Protein AF-A0A0B7FLR3-F1 (afdb_monomer)

Nearest PDB structures (foldseek):
  1hlv-assembly1_A  TM=6.360E-01  e=2.007E-03  Homo sapiens

Secondary structure (DSSP, 8-state):
-----------------------------------------------------HHHHHHHHHHHHSGGGTTS-HHHHHHHHHHTT-TT--HHHHHHHHHTHHHHHHHHHH-GGGGG-SS----S-HHHHHHHHHHHHHHHHTT----HHHHHHHHHTT-

Structure (mmCIF, N/CA/C/O backbone):
data_AF-A0A0B7FLR3-F1
#
_entry.id   AF-A0A0B7FLR3-F1
#
loop_
_atom_site.group_PDB
_atom_site.id
_atom_site.type_symbol
_atom_site.label_atom_id
_atom_site.label_alt_id
_atom_site.label_comp_id
_atom_site.label_asym_id
_atom_site.label_entity_id
_atom_site.label_seq_id
_atom_site.pdbx_PDB_ins_code
_atom_site.Cartn_x
_atom_site.Cartn_y
_atom_site.Cartn_z
_atom_site.occupancy
_atom_site.B_iso_or_equiv
_atom_site.auth_seq_id
_atom_site.auth_comp_id
_atom_site.auth_asym_id
_atom_site.auth_atom_id
_atom_site.pdbx_PDB_model_num
ATOM 1 N N . MET A 1 1 ? -3.592 63.948 -36.337 1.00 35.34 1 MET A N 1
ATOM 2 C CA . MET A 1 1 ? -4.086 64.761 -35.205 1.00 35.34 1 MET A CA 1
ATOM 3 C C . MET A 1 1 ? -5.329 64.071 -34.658 1.00 35.34 1 MET A C 1
ATOM 5 O O . MET A 1 1 ? -6.276 63.902 -35.412 1.00 35.34 1 MET A O 1
ATOM 9 N N . ALA A 1 2 ? -5.264 63.558 -33.424 1.00 42.50 2 ALA A N 1
ATOM 10 C CA . ALA A 1 2 ? -6.411 63.031 -32.666 1.00 42.50 2 ALA A CA 1
ATOM 11 C C . ALA A 1 2 ? -7.255 64.207 -32.106 1.00 42.50 2 ALA A C 1
ATOM 13 O O . ALA A 1 2 ? -6.778 65.342 -32.211 1.00 42.50 2 ALA A O 1
ATOM 14 N N . PRO A 1 3 ? -8.476 63.995 -31.563 1.00 44.16 3 PRO A N 1
ATOM 15 C CA . PRO A 1 3 ? -8.680 63.347 -30.247 1.00 44.16 3 PRO A CA 1
ATOM 16 C C . PRO A 1 3 ? -9.884 62.368 -30.219 1.00 44.16 3 PRO A C 1
ATOM 18 O O . PRO A 1 3 ? -10.897 62.582 -30.871 1.00 44.16 3 PRO A O 1
ATOM 21 N N . SER A 1 4 ? -9.768 61.167 -29.642 1.00 37.56 4 SER A N 1
ATOM 22 C CA . SER A 1 4 ? -10.177 60.800 -28.267 1.00 37.56 4 SER A CA 1
ATOM 23 C C . SER A 1 4 ? -11.465 61.455 -27.739 1.00 37.56 4 SER A C 1
ATOM 25 O O . SER A 1 4 ? -11.456 62.655 -27.471 1.00 37.56 4 SER A O 1
ATOM 27 N N . SER A 1 5 ? -12.502 60.646 -27.472 1.00 41.00 5 SER A N 1
ATOM 28 C CA . SER A 1 5 ? -13.248 60.588 -26.192 1.00 41.00 5 SER A CA 1
ATOM 29 C C . SER A 1 5 ? -14.527 59.740 -26.324 1.00 41.00 5 SER A C 1
ATOM 31 O O . SER A 1 5 ? -15.501 60.152 -26.943 1.00 41.00 5 SER A O 1
ATOM 33 N N . SER A 1 6 ? -14.527 58.559 -25.697 1.00 39.59 6 SER A N 1
ATOM 34 C CA . SER A 1 6 ? -15.705 57.920 -25.066 1.00 39.59 6 SER A CA 1
ATOM 35 C C . SER A 1 6 ? -16.315 58.896 -24.023 1.00 39.59 6 SER A C 1
ATOM 37 O O . SER A 1 6 ? -15.596 59.840 -23.685 1.00 39.59 6 SER A O 1
ATOM 39 N N . PRO A 1 7 ? -17.507 58.708 -23.394 1.00 49.34 7 PRO A N 1
ATOM 40 C CA . PRO A 1 7 ? -18.070 57.425 -22.936 1.00 49.34 7 PRO A CA 1
ATOM 41 C C . PRO A 1 7 ? -19.622 57.350 -22.891 1.00 49.34 7 PRO A C 1
ATOM 43 O O . PRO A 1 7 ? -20.324 58.297 -23.214 1.00 49.34 7 PRO A O 1
ATOM 46 N N . PHE A 1 8 ? -20.135 56.192 -22.461 1.00 36.47 8 PHE A N 1
ATOM 47 C CA . PHE A 1 8 ? -21.170 55.996 -21.426 1.00 36.47 8 PHE A CA 1
ATOM 48 C C . PHE A 1 8 ? -22.133 54.845 -21.732 1.00 36.47 8 PHE A C 1
ATOM 50 O O . PHE A 1 8 ? -22.799 54.768 -22.759 1.00 36.47 8 PHE A O 1
ATOM 57 N N . LEU A 1 9 ? -22.147 53.940 -20.757 1.00 35.81 9 LEU A N 1
ATOM 58 C CA . LEU A 1 9 ? -22.967 52.754 -20.591 1.00 35.81 9 LEU A CA 1
ATOM 59 C C . LEU A 1 9 ? -24.444 53.122 -20.413 1.00 35.81 9 LEU A C 1
ATOM 61 O O . LEU A 1 9 ? -24.748 54.025 -19.638 1.00 35.81 9 LEU A O 1
ATOM 65 N N . PHE A 1 10 ? -25.348 52.334 -20.995 1.00 37.03 10 PHE A N 1
ATOM 66 C CA . PHE A 1 10 ? -26.703 52.178 -20.465 1.00 37.03 10 PHE A CA 1
ATOM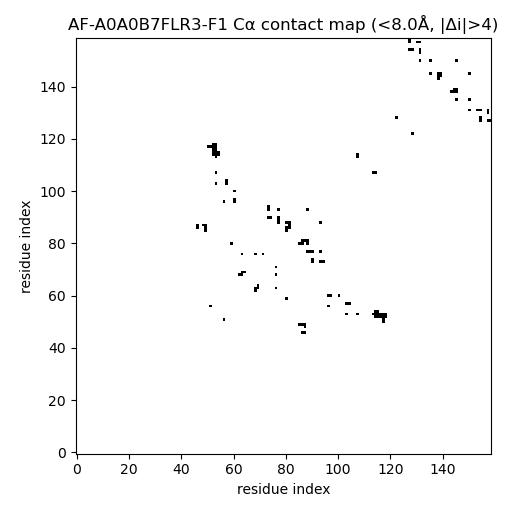 67 C C . PHE A 1 10 ? -27.146 50.713 -20.571 1.00 37.03 10 PHE A C 1
ATOM 69 O O . PHE A 1 10 ? -27.371 50.178 -21.654 1.00 37.03 10 PHE A O 1
ATOM 76 N N . ASN A 1 11 ? -27.245 50.071 -19.407 1.00 34.66 11 ASN A N 1
ATOM 77 C CA . ASN A 1 1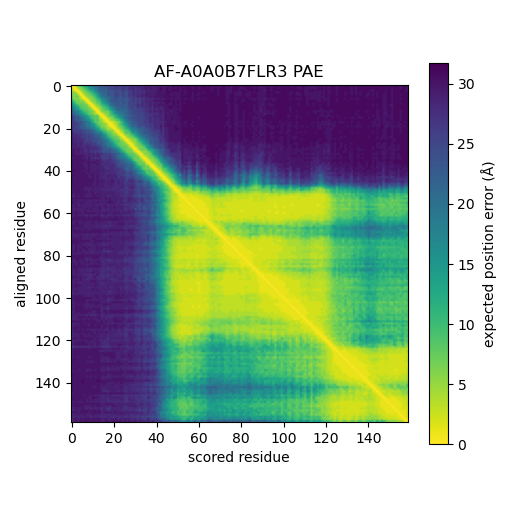1 ? -28.028 48.859 -19.182 1.00 34.66 11 ASN A CA 1
ATOM 78 C C . ASN A 1 11 ? -29.525 49.186 -19.310 1.00 34.66 11 ASN A C 1
ATOM 80 O O . ASN A 1 11 ? -29.949 50.213 -18.782 1.00 34.66 11 ASN A O 1
ATOM 84 N N . ASN A 1 12 ? -30.314 48.289 -19.917 1.00 34.25 12 ASN A N 1
ATOM 85 C CA . ASN A 1 12 ? -31.535 47.683 -19.341 1.00 34.25 12 ASN A CA 1
ATOM 86 C C . ASN A 1 12 ? -32.465 47.101 -20.426 1.00 34.25 12 ASN A C 1
ATOM 88 O O . ASN A 1 12 ? -33.024 47.821 -21.247 1.00 34.25 12 ASN A O 1
ATOM 92 N N . THR A 1 13 ? -32.676 45.783 -20.380 1.00 48.25 13 THR A N 1
ATOM 93 C CA . THR A 1 13 ? -33.796 45.059 -21.018 1.00 48.25 13 THR A CA 1
ATOM 94 C C . THR A 1 13 ? -35.129 45.392 -20.320 1.00 48.25 13 THR A C 1
ATOM 96 O O . THR A 1 13 ? -35.093 45.739 -19.138 1.00 48.25 13 THR A O 1
ATOM 99 N N . PRO A 1 14 ? -36.307 45.197 -20.954 1.00 44.03 14 PRO A N 1
ATOM 100 C CA . PRO A 1 14 ? -37.028 43.944 -20.679 1.00 44.03 14 PRO A CA 1
ATOM 101 C C . PRO A 1 14 ? -37.882 43.371 -21.837 1.00 44.03 14 PRO A C 1
ATOM 103 O O . PRO A 1 14 ? -38.223 44.032 -22.812 1.00 44.03 14 PRO A O 1
ATOM 106 N N . PHE A 1 15 ? -38.222 42.092 -21.665 1.00 37.44 15 PHE A N 1
ATOM 107 C CA . PHE A 1 15 ? -39.129 41.236 -22.438 1.00 37.44 15 PHE A CA 1
ATOM 108 C C . PHE A 1 15 ? -40.512 41.842 -22.750 1.00 37.44 15 PHE A C 1
ATOM 110 O O . PHE A 1 15 ? -41.165 42.378 -21.858 1.00 37.44 15 PHE A O 1
ATOM 117 N N . GLN A 1 16 ? -41.050 41.539 -23.940 1.00 39.81 16 GLN A N 1
ATOM 118 C CA . GLN A 1 16 ? -42.490 41.316 -24.120 1.00 39.81 16 GLN A CA 1
ATOM 119 C C . GLN A 1 16 ? -42.766 40.250 -25.197 1.00 39.81 16 GLN A C 1
ATOM 121 O O . GLN A 1 16 ? -42.182 40.246 -26.277 1.00 39.81 16 GLN A O 1
ATOM 126 N N . VAL A 1 17 ? -43.652 39.317 -24.847 1.00 45.69 17 VAL A N 1
ATOM 127 C CA . VAL A 1 17 ? -44.107 38.138 -25.597 1.00 45.69 17 VAL A CA 1
ATOM 128 C C . VAL A 1 17 ? -45.556 38.384 -26.033 1.00 45.69 17 VAL A C 1
ATOM 130 O O . VAL A 1 17 ? -46.351 38.683 -25.150 1.00 45.69 17 VAL A O 1
ATOM 133 N N . TYR A 1 18 ? -45.918 38.198 -27.318 1.00 32.41 18 TYR A N 1
ATOM 134 C CA . TYR A 1 18 ? -47.130 37.459 -27.760 1.00 32.41 18 TYR A CA 1
ATOM 135 C C . TYR A 1 18 ? -47.226 37.232 -29.300 1.00 32.41 18 TYR A C 1
ATOM 137 O O . TYR A 1 18 ? -46.634 37.959 -30.087 1.00 32.41 18 TYR A O 1
ATOM 145 N N . ARG A 1 19 ? -47.964 36.170 -29.683 1.00 39.62 19 ARG A N 1
ATOM 146 C CA . ARG A 1 19 ? -48.107 35.375 -30.952 1.00 39.62 19 ARG A CA 1
ATOM 147 C C . ARG A 1 19 ? -49.577 35.486 -31.489 1.00 39.62 19 ARG A C 1
ATOM 149 O O . ARG A 1 19 ? -50.340 36.109 -30.754 1.00 39.62 19 ARG A O 1
ATOM 156 N N . PRO A 1 20 ? -50.143 34.704 -32.466 1.00 54.00 20 PRO A N 1
ATOM 157 C CA . PRO A 1 20 ? -49.842 34.135 -33.823 1.00 54.00 20 PRO A CA 1
ATOM 158 C C . PRO A 1 20 ? -50.982 34.555 -34.845 1.00 54.00 20 PRO A C 1
ATOM 160 O O . PRO A 1 20 ? -51.493 35.651 -34.636 1.00 54.00 20 PRO A O 1
ATOM 163 N N . PRO A 1 21 ? -51.540 33.778 -35.836 1.00 45.22 21 PRO A N 1
ATOM 164 C CA . PRO A 1 21 ? -51.146 32.589 -36.641 1.00 45.22 21 PRO A CA 1
ATOM 165 C C . PRO A 1 21 ? -51.371 32.735 -38.183 1.00 45.22 21 PRO A C 1
ATOM 167 O O . PRO A 1 21 ? -52.067 33.629 -38.648 1.00 45.22 21 PRO A O 1
ATOM 170 N N . GLY A 1 22 ? -50.876 31.790 -38.996 1.00 34.75 22 GLY A N 1
ATOM 171 C CA . GLY A 1 22 ? -51.278 31.663 -40.409 1.00 34.75 22 GLY A CA 1
ATOM 172 C C . GLY A 1 22 ? -50.680 30.431 -41.092 1.00 34.75 22 GLY A C 1
ATOM 173 O O . GLY A 1 22 ? -49.469 30.311 -41.208 1.00 34.75 22 GLY A O 1
ATOM 174 N N . GLN A 1 23 ? -51.542 29.490 -41.467 1.00 37.06 23 GLN A N 1
ATOM 175 C CA . GLN A 1 23 ? -51.253 28.120 -41.900 1.00 37.06 23 GLN A CA 1
ATOM 176 C C . GLN A 1 23 ? -50.732 28.036 -43.346 1.00 37.06 23 GLN A C 1
ATOM 178 O O . GLN A 1 23 ? -51.157 28.799 -44.207 1.00 37.06 23 GLN A O 1
ATOM 183 N N . GLY A 1 24 ? -49.887 27.041 -43.631 1.00 34.69 24 GLY A N 1
ATOM 184 C CA . GLY A 1 24 ? -49.492 26.667 -44.991 1.00 34.69 24 GLY A CA 1
ATOM 185 C C . GLY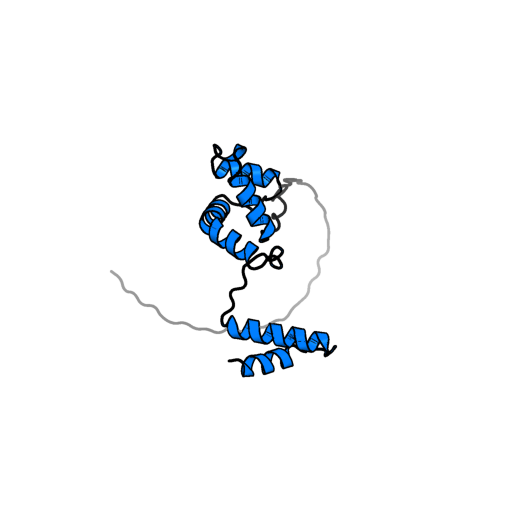 A 1 24 ? -48.843 25.285 -45.012 1.00 34.69 24 GLY A C 1
ATOM 186 O O . GLY A 1 24 ? -47.752 25.090 -44.484 1.00 34.69 24 GLY A O 1
ATOM 187 N N . SER A 1 25 ? -49.557 24.316 -45.571 1.00 35.19 25 SER A N 1
ATOM 188 C CA . SER A 1 25 ? -49.263 22.887 -45.521 1.00 35.19 25 SER A CA 1
ATOM 189 C C . SER A 1 25 ? -48.300 22.413 -46.621 1.00 35.19 25 SER A C 1
ATOM 191 O O . SER A 1 25 ? -48.497 22.710 -47.790 1.00 35.19 25 SER A O 1
ATOM 193 N N . ALA A 1 26 ? -47.380 21.535 -46.210 1.00 35.25 26 ALA A N 1
ATOM 194 C CA . ALA A 1 26 ? -47.040 20.242 -46.821 1.00 35.25 26 ALA A CA 1
ATOM 195 C C . ALA A 1 26 ? -46.168 20.112 -48.104 1.00 35.25 26 ALA A C 1
ATOM 197 O O . ALA A 1 26 ? -46.313 20.805 -49.101 1.00 35.25 26 ALA A O 1
ATOM 198 N N . VAL A 1 27 ? -45.388 19.011 -48.066 1.00 37.41 27 VAL A N 1
ATOM 199 C CA . VAL A 1 27 ? -44.890 18.161 -49.175 1.00 37.41 27 VAL A CA 1
ATOM 200 C C . VAL A 1 27 ? -43.577 18.597 -49.864 1.00 37.41 27 VAL A C 1
ATOM 202 O O . VAL A 1 27 ? -43.570 19.504 -50.678 1.00 37.41 27 VAL A O 1
ATOM 205 N N . ARG A 1 28 ? -42.458 17.861 -49.688 1.00 37.94 28 ARG A N 1
ATOM 206 C CA . ARG A 1 28 ? -42.038 16.671 -50.479 1.00 37.94 28 ARG A CA 1
ATOM 207 C C . ARG A 1 28 ? -40.591 16.246 -50.159 1.00 37.94 28 ARG A C 1
ATOM 209 O O . ARG A 1 28 ? -39.688 17.059 -50.028 1.00 37.94 28 ARG A O 1
ATOM 216 N N . ARG A 1 29 ? -40.395 14.928 -50.086 1.00 46.56 29 ARG A N 1
ATOM 217 C CA . ARG A 1 29 ? -39.126 14.198 -49.918 1.00 46.56 29 ARG A CA 1
ATOM 218 C C . ARG A 1 29 ? -38.101 14.501 -51.023 1.00 46.56 29 ARG A C 1
ATOM 220 O O . ARG A 1 29 ? -38.468 14.468 -52.195 1.00 46.56 29 ARG A O 1
ATOM 227 N N . ARG A 1 30 ? -36.810 14.552 -50.666 1.00 42.16 30 ARG A N 1
ATOM 228 C CA . ARG A 1 30 ? -35.706 13.989 -51.470 1.00 42.16 30 ARG A CA 1
ATOM 229 C C . ARG A 1 30 ? -34.567 13.530 -50.552 1.00 42.16 30 ARG A C 1
ATOM 231 O O . ARG A 1 30 ? -33.974 14.322 -49.835 1.00 42.16 30 ARG A O 1
ATOM 238 N N . GLN A 1 31 ? -34.341 12.219 -50.546 1.00 48.00 31 GLN A N 1
ATOM 239 C CA . GLN A 1 31 ? -33.198 11.553 -49.925 1.00 48.00 31 GLN A CA 1
ATOM 240 C C . GLN A 1 31 ? -31.952 11.693 -50.809 1.00 48.00 31 GLN A C 1
ATOM 242 O O . GLN A 1 31 ? -32.090 11.843 -52.024 1.00 48.00 31 GLN A O 1
ATOM 247 N N . LYS A 1 32 ? -30.794 11.444 -50.175 1.00 40.84 32 LYS A N 1
ATOM 248 C CA . LYS A 1 32 ? -29.539 10.899 -50.727 1.00 40.84 32 LYS A CA 1
ATOM 249 C C . LYS A 1 32 ? -28.388 11.903 -50.811 1.00 40.84 32 LYS A C 1
ATOM 251 O O . LYS A 1 32 ? -28.129 12.453 -51.866 1.00 40.84 32 LYS A O 1
ATOM 256 N N . GLU A 1 33 ? -27.617 11.987 -49.729 1.00 41.78 33 GLU A N 1
ATOM 257 C CA . GLU A 1 33 ? -26.180 11.745 -49.865 1.00 41.78 33 GLU A CA 1
ATOM 258 C C . GLU A 1 33 ? -25.619 11.112 -48.590 1.00 41.78 33 GLU A C 1
ATOM 260 O O . GLU A 1 33 ? -25.431 11.721 -47.541 1.00 41.78 33 GLU A O 1
ATOM 265 N N . SER A 1 34 ? -25.432 9.807 -48.705 1.00 46.41 34 SER A N 1
ATOM 266 C CA . SER A 1 34 ? -24.687 8.937 -47.821 1.00 46.41 34 SER A CA 1
ATOM 267 C C . SER A 1 34 ? -23.215 9.350 -47.799 1.00 46.41 34 SER A C 1
ATOM 269 O O . SER A 1 34 ? -22.413 8.815 -48.559 1.00 46.41 34 SER A O 1
ATOM 271 N N . GLN A 1 35 ? -22.841 10.251 -46.894 1.00 50.75 35 GLN A N 1
ATOM 272 C CA . GLN A 1 35 ? -21.477 10.274 -46.370 1.00 50.75 35 GLN A CA 1
ATOM 273 C C . GLN A 1 35 ? -21.440 9.429 -45.102 1.00 50.75 35 GLN A C 1
ATOM 275 O O . GLN A 1 35 ? -21.439 9.915 -43.975 1.00 50.75 35 GLN A O 1
ATOM 280 N N . LEU A 1 36 ? -21.426 8.115 -45.324 1.00 46.59 36 LEU A N 1
ATOM 281 C CA . LEU A 1 36 ? -21.069 7.116 -44.329 1.00 46.59 36 LEU A CA 1
ATOM 282 C C . LEU A 1 36 ? -19.552 7.204 -44.095 1.00 46.59 36 LEU A C 1
ATOM 284 O O . LEU A 1 36 ? -18.789 6.320 -44.467 1.00 46.59 36 LEU A O 1
ATOM 288 N N . ARG A 1 37 ? -19.085 8.308 -43.508 1.00 40.22 37 ARG A N 1
ATOM 289 C CA . ARG A 1 37 ? -17.779 8.332 -42.854 1.00 40.22 37 ARG A CA 1
ATOM 290 C C . ARG A 1 37 ? -18.036 7.904 -41.420 1.00 40.22 37 ARG A C 1
ATOM 292 O O . ARG A 1 37 ? -18.100 8.723 -40.509 1.00 40.22 37 ARG A O 1
ATOM 299 N N . SER A 1 38 ? -18.240 6.600 -41.251 1.00 43.75 38 SER A N 1
ATOM 300 C CA . SER A 1 38 ? -18.112 5.944 -39.958 1.00 43.75 38 SER A CA 1
ATOM 301 C C . SER A 1 38 ? -16.670 6.150 -39.516 1.00 43.75 38 SER A C 1
ATOM 303 O O . SER A 1 38 ? -15.795 5.335 -39.790 1.00 43.75 38 SER A O 1
ATOM 305 N N . GLN A 1 39 ? -16.399 7.283 -38.873 1.00 53.59 39 GLN A N 1
ATOM 306 C CA . GLN A 1 39 ? -15.304 7.352 -37.931 1.00 53.59 39 GLN A CA 1
ATOM 307 C C . GLN A 1 39 ? -15.701 6.367 -36.840 1.00 53.59 39 GLN A C 1
ATOM 309 O O . GLN A 1 39 ? -16.467 6.690 -35.934 1.00 53.59 39 GLN A O 1
ATOM 314 N N . THR A 1 40 ? -15.253 5.121 -36.977 1.00 46.66 40 THR A N 1
ATOM 315 C CA . THR A 1 40 ? -15.109 4.246 -35.827 1.00 46.66 40 THR A CA 1
ATOM 316 C C . THR A 1 40 ? -14.132 4.979 -34.935 1.00 46.66 40 THR A C 1
ATOM 318 O O . THR A 1 40 ? -12.921 4.958 -35.157 1.00 46.66 40 THR A O 1
ATOM 321 N N . ASN A 1 41 ? -14.686 5.738 -33.996 1.00 50.31 41 ASN A N 1
ATOM 322 C CA . ASN A 1 41 ? -13.929 6.316 -32.920 1.00 50.31 41 ASN A CA 1
ATOM 323 C C . ASN A 1 41 ? -13.498 5.134 -32.051 1.00 50.31 41 ASN A C 1
ATOM 325 O O . ASN A 1 41 ? -14.139 4.801 -31.058 1.00 50.31 41 ASN A O 1
ATOM 329 N N . THR A 1 42 ? -12.460 4.427 -32.497 1.00 49.19 42 THR A N 1
ATOM 330 C CA . THR A 1 42 ? -11.782 3.377 -31.746 1.00 49.19 42 THR A CA 1
ATOM 331 C C . THR A 1 42 ? -10.929 4.074 -30.695 1.00 49.19 42 THR A C 1
ATOM 333 O O . THR A 1 42 ? -9.707 3.960 -30.670 1.00 49.19 42 THR A O 1
ATOM 336 N N . HIS A 1 43 ? -11.568 4.848 -29.818 1.00 44.25 43 HIS A N 1
ATOM 337 C CA . HIS A 1 43 ? -11.003 5.035 -28.502 1.00 44.25 43 HIS A CA 1
ATOM 338 C C . HIS A 1 43 ? -11.116 3.670 -27.842 1.00 44.25 43 HIS A C 1
ATOM 340 O O . HIS A 1 43 ? -12.215 3.206 -27.532 1.00 44.25 43 HIS A O 1
ATOM 346 N N . ALA A 1 44 ? -9.965 3.002 -27.719 1.00 51.69 44 ALA A N 1
ATOM 347 C CA . ALA A 1 44 ? -9.794 1.862 -26.836 1.00 51.69 44 ALA A CA 1
ATOM 348 C C . ALA A 1 44 ? -10.591 2.129 -25.549 1.00 51.69 44 ALA A C 1
ATOM 350 O O . ALA A 1 44 ? -10.553 3.270 -25.066 1.00 51.69 44 ALA A O 1
ATOM 351 N N . PRO A 1 45 ? -11.347 1.141 -25.031 1.00 48.19 45 PRO A N 1
ATOM 352 C CA . PRO A 1 45 ? -12.150 1.341 -23.835 1.00 48.19 45 PRO A CA 1
ATOM 353 C C . PRO A 1 45 ? -11.237 1.970 -22.797 1.00 48.19 45 PRO A C 1
ATOM 355 O O . PRO A 1 45 ? -10.170 1.416 -22.533 1.00 48.19 45 PRO A O 1
ATOM 358 N N . TYR A 1 46 ? -11.605 3.164 -22.318 1.00 53.12 46 TYR A N 1
ATOM 359 C CA . TYR A 1 46 ? -10.870 3.892 -21.292 1.00 53.12 46 TYR A CA 1
ATOM 360 C C . TYR A 1 46 ? -10.388 2.879 -20.270 1.00 53.12 46 TYR A C 1
ATOM 362 O O . TYR A 1 46 ? -11.199 2.277 -19.566 1.00 53.12 46 TYR A O 1
ATOM 370 N N . SER A 1 47 ? -9.084 2.619 -20.280 1.00 60.50 47 SER A N 1
ATOM 371 C CA . SER A 1 47 ? -8.488 1.573 -19.478 1.00 60.50 47 SER A CA 1
ATOM 372 C C . SER A 1 47 ? -8.810 1.925 -18.029 1.00 60.50 47 SER A C 1
ATOM 374 O O . SER A 1 47 ? -8.311 2.938 -17.525 1.00 60.50 47 SER A O 1
ATOM 376 N N . LEU A 1 48 ? -9.735 1.184 -17.410 1.00 66.31 48 LEU A N 1
ATOM 377 C CA . LEU A 1 48 ? -10.157 1.393 -16.028 1.00 66.31 48 LEU A CA 1
ATOM 378 C C . LEU A 1 48 ? -8.884 1.553 -15.203 1.00 66.31 48 LEU A C 1
ATOM 380 O O . LEU A 1 48 ? -8.018 0.693 -15.254 1.00 66.31 48 LEU A O 1
ATOM 384 N N . ARG A 1 49 ? -8.700 2.695 -14.533 1.00 67.69 49 ARG A N 1
ATOM 385 C CA . ARG A 1 49 ? -7.451 2.962 -13.810 1.00 67.69 49 ARG A CA 1
ATOM 386 C C . ARG A 1 49 ? -7.179 1.802 -12.848 1.00 67.69 49 ARG A C 1
ATOM 388 O O . ARG A 1 49 ? -7.903 1.645 -11.862 1.00 67.69 49 ARG A O 1
ATOM 395 N N . GLN A 1 50 ? -6.165 0.990 -13.140 1.00 78.69 50 GLN A N 1
ATOM 396 C CA . GLN A 1 50 ? -5.814 -0.143 -12.301 1.00 78.69 50 GLN A CA 1
ATOM 397 C C . GLN A 1 50 ? -5.091 0.410 -11.081 1.00 78.69 50 GLN A C 1
ATOM 399 O O . GLN A 1 50 ? -4.047 1.055 -11.172 1.00 78.69 50 GLN A O 1
ATOM 404 N N . ASN A 1 51 ? -5.700 0.221 -9.918 1.00 84.19 51 ASN A N 1
ATOM 405 C CA . ASN A 1 51 ? -5.100 0.654 -8.672 1.00 84.19 51 ASN A CA 1
ATOM 406 C C . ASN A 1 51 ? -4.287 -0.505 -8.107 1.00 84.19 51 ASN A C 1
ATOM 408 O O . ASN A 1 51 ? -4.879 -1.465 -7.620 1.00 84.19 51 ASN A O 1
ATOM 412 N N . LEU A 1 52 ? -2.963 -0.387 -8.156 1.00 89.56 52 LEU A N 1
ATOM 413 C CA . LEU A 1 52 ? -2.046 -1.392 -7.624 1.00 89.56 52 LEU A CA 1
ATOM 414 C C . LEU A 1 52 ? -2.243 -1.548 -6.111 1.00 89.56 52 LEU A C 1
ATOM 416 O O . LEU A 1 52 ? -2.123 -0.573 -5.356 1.00 89.56 52 LEU A O 1
ATOM 420 N N . THR A 1 53 ? -2.542 -2.771 -5.679 1.00 92.56 53 THR A N 1
ATOM 421 C CA . THR A 1 53 ? -2.537 -3.151 -4.260 1.00 92.56 53 THR A CA 1
ATOM 422 C C . THR A 1 53 ? -1.103 -3.244 -3.735 1.00 92.56 53 THR A C 1
ATOM 424 O O . THR A 1 53 ? -0.151 -3.242 -4.515 1.00 92.56 53 THR A O 1
ATOM 427 N N . MET A 1 54 ? -0.914 -3.300 -2.416 1.00 92.62 54 MET A N 1
ATOM 428 C CA . MET A 1 54 ? 0.408 -3.545 -1.833 1.00 92.62 54 MET A CA 1
ATOM 429 C C . MET A 1 54 ? 0.978 -4.879 -2.329 1.00 92.62 54 MET A C 1
ATOM 431 O O . MET A 1 54 ? 2.134 -4.931 -2.735 1.00 92.62 54 MET A O 1
ATOM 435 N N . HIS A 1 55 ? 0.139 -5.914 -2.411 1.00 92.88 55 HIS A N 1
ATOM 436 C CA . HIS A 1 55 ? 0.517 -7.200 -2.986 1.00 92.88 55 HIS A CA 1
ATOM 437 C C . HIS A 1 55 ? 1.004 -7.083 -4.440 1.00 92.88 55 HIS A C 1
ATOM 439 O O . HIS A 1 55 ? 2.069 -7.599 -4.775 1.00 92.88 55 HIS A O 1
ATOM 445 N N . ASP A 1 56 ? 0.277 -6.352 -5.294 1.00 93.12 56 ASP A N 1
ATOM 446 C CA . ASP A 1 56 ? 0.696 -6.133 -6.685 1.00 93.12 56 ASP A CA 1
ATOM 447 C C . ASP A 1 56 ? 2.052 -5.430 -6.767 1.00 93.12 56 ASP A C 1
ATOM 449 O O . ASP A 1 56 ? 2.890 -5.794 -7.588 1.00 93.12 56 ASP A O 1
ATOM 453 N N . LYS A 1 57 ? 2.281 -4.427 -5.911 1.00 93.62 57 LYS A N 1
ATOM 454 C CA . LYS A 1 57 ? 3.551 -3.690 -5.878 1.00 93.62 57 LYS A CA 1
ATOM 455 C C . LYS A 1 57 ? 4.714 -4.605 -5.520 1.00 93.62 57 LYS A C 1
ATOM 457 O O . LYS A 1 57 ? 5.731 -4.541 -6.199 1.00 93.62 57 LYS A O 1
ATOM 462 N N . LEU A 1 58 ? 4.557 -5.465 -4.513 1.00 94.19 58 LEU A N 1
ATOM 463 C CA . LEU A 1 58 ? 5.588 -6.437 -4.139 1.00 94.19 58 LEU A CA 1
ATOM 464 C C . LEU A 1 58 ? 5.866 -7.410 -5.284 1.00 94.19 58 LEU A C 1
ATOM 466 O O . LEU A 1 58 ? 7.014 -7.580 -5.669 1.00 94.19 58 LEU A O 1
ATOM 470 N N . LYS A 1 59 ? 4.820 -7.937 -5.927 1.00 93.94 59 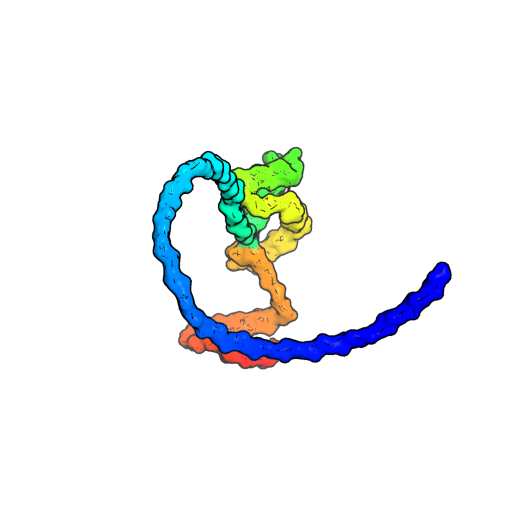LYS A N 1
ATOM 471 C CA . LYS A 1 59 ? 4.970 -8.827 -7.084 1.00 93.94 59 LYS A CA 1
ATOM 472 C C . LYS A 1 59 ? 5.714 -8.163 -8.250 1.00 93.94 59 LYS A C 1
ATOM 474 O O . LYS A 1 59 ? 6.520 -8.806 -8.919 1.00 93.94 59 LYS A O 1
ATOM 479 N N . ILE A 1 60 ? 5.455 -6.877 -8.498 1.00 93.62 60 ILE A N 1
ATOM 480 C CA . ILE A 1 60 ? 6.175 -6.084 -9.505 1.00 93.62 60 ILE A CA 1
ATOM 481 C C . ILE A 1 60 ? 7.649 -5.908 -9.114 1.00 93.62 60 ILE A C 1
ATOM 483 O O . ILE A 1 60 ? 8.518 -6.021 -9.980 1.00 93.62 60 ILE A O 1
ATOM 487 N N . LEU A 1 61 ? 7.935 -5.640 -7.838 1.00 93.69 61 LEU A N 1
ATOM 488 C CA . LEU A 1 61 ? 9.301 -5.499 -7.325 1.00 93.69 61 LEU A CA 1
ATOM 489 C C . LEU A 1 61 ? 10.076 -6.814 -7.439 1.00 93.69 61 LEU A C 1
ATOM 491 O O . LEU A 1 61 ? 11.179 -6.818 -7.980 1.00 93.69 61 LEU A O 1
ATOM 495 N N . ASP A 1 62 ? 9.467 -7.931 -7.047 1.00 93.88 62 ASP A N 1
ATOM 496 C CA . ASP A 1 62 ? 10.064 -9.264 -7.158 1.00 93.88 62 ASP A CA 1
ATOM 497 C C . ASP A 1 62 ? 10.363 -9.624 -8.620 1.00 93.88 62 ASP A C 1
ATOM 499 O O . ASP A 1 62 ? 11.445 -10.116 -8.939 1.00 93.88 62 ASP A O 1
ATOM 503 N N . TYR A 1 63 ? 9.450 -9.296 -9.543 1.00 92.06 63 TYR A N 1
ATOM 504 C CA . TYR A 1 63 ? 9.695 -9.444 -10.980 1.00 92.06 63 TYR A CA 1
ATOM 505 C C . TYR A 1 63 ? 10.894 -8.607 -11.453 1.00 92.06 63 TYR A C 1
ATOM 507 O O . TYR A 1 63 ? 11.724 -9.079 -12.233 1.00 92.06 63 TYR A O 1
ATOM 515 N N . CYS A 1 64 ? 11.006 -7.365 -10.979 1.00 90.94 64 CYS A N 1
ATOM 516 C CA . CYS A 1 64 ? 12.075 -6.452 -11.381 1.00 90.94 64 CYS A CA 1
ATOM 517 C C . CYS A 1 64 ? 13.442 -6.788 -10.778 1.00 90.94 64 CYS A C 1
ATOM 519 O O . CYS A 1 64 ? 14.448 -6.388 -11.372 1.00 90.94 64 CYS A O 1
ATOM 521 N N . GLY A 1 65 ? 13.461 -7.474 -9.633 1.00 87.75 65 GLY A N 1
ATOM 522 C CA . GLY A 1 65 ? 14.662 -7.955 -8.950 1.00 87.75 65 GLY A CA 1
ATOM 523 C C . GLY A 1 65 ? 15.150 -9.329 -9.418 1.00 87.75 65 GLY A C 1
ATOM 524 O O . GLY A 1 65 ? 16.267 -9.711 -9.085 1.00 87.75 65 GLY A O 1
ATOM 525 N N . GLY A 1 66 ? 14.349 -10.070 -10.191 1.00 88.94 66 GLY A N 1
ATOM 526 C CA . GLY A 1 66 ? 14.735 -11.380 -10.717 1.00 88.94 66 GLY A CA 1
ATOM 527 C C . GLY A 1 66 ? 15.860 -11.317 -11.759 1.00 88.94 66 GLY A C 1
ATOM 528 O O . GLY A 1 66 ? 15.922 -10.395 -12.574 1.00 88.94 66 GLY A O 1
ATOM 529 N N . ASP A 1 67 ? 16.711 -12.348 -11.791 1.00 83.44 67 ASP A N 1
ATOM 530 C CA . ASP A 1 67 ? 17.885 -12.417 -12.679 1.00 83.44 67 ASP A CA 1
ATOM 531 C C . ASP A 1 67 ? 17.530 -12.243 -14.163 1.00 83.44 67 ASP A C 1
ATOM 533 O O . ASP A 1 67 ? 18.249 -11.580 -14.908 1.00 83.44 67 ASP A O 1
ATOM 537 N N . SER A 1 68 ? 16.375 -12.761 -14.591 1.00 81.50 68 SER A N 1
ATOM 538 C CA . SER A 1 68 ? 15.908 -12.671 -15.981 1.00 81.50 68 SER A CA 1
ATOM 539 C C . SER A 1 68 ? 15.540 -11.256 -16.434 1.00 81.50 68 SER A C 1
ATOM 541 O O . SER A 1 68 ? 15.389 -11.030 -17.632 1.00 81.50 68 SER A O 1
ATOM 543 N N . THR A 1 69 ? 15.359 -10.304 -15.513 1.00 85.62 69 THR A N 1
ATOM 544 C CA . THR A 1 69 ? 15.002 -8.918 -15.851 1.00 85.62 69 THR A CA 1
ATOM 545 C C . THR A 1 69 ? 16.128 -7.932 -15.564 1.00 85.62 69 THR A C 1
ATOM 547 O O . THR A 1 69 ? 15.966 -6.737 -15.810 1.00 85.62 69 THR A O 1
ATOM 550 N N . LYS A 1 70 ? 17.283 -8.392 -15.072 1.00 84.12 70 LYS A N 1
ATOM 551 C CA . LYS A 1 70 ? 18.390 -7.519 -14.662 1.00 84.12 70 LYS A CA 1
ATOM 552 C C . LYS A 1 70 ? 18.966 -6.695 -15.816 1.00 84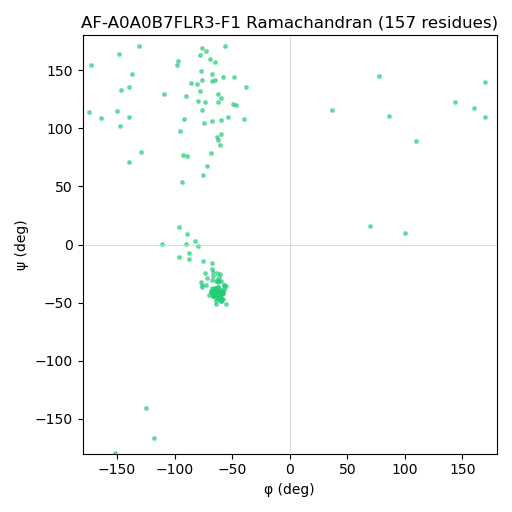.12 70 LYS A C 1
ATOM 554 O O . LYS A 1 70 ? 19.266 -5.520 -15.625 1.00 84.12 70 LYS A O 1
ATOM 559 N N . ASP A 1 71 ? 19.020 -7.289 -17.004 1.00 88.44 71 ASP A N 1
ATOM 560 C CA . ASP A 1 71 ? 19.556 -6.654 -18.213 1.00 88.44 71 ASP A CA 1
ATOM 561 C C . ASP A 1 71 ? 18.505 -5.837 -18.984 1.00 88.44 71 ASP A C 1
ATOM 563 O O . ASP A 1 71 ? 18.839 -5.127 -19.931 1.00 88.44 71 ASP A O 1
ATOM 567 N N . LEU A 1 72 ? 17.230 -5.913 -18.581 1.00 89.88 72 LEU A N 1
ATOM 568 C CA . LEU A 1 72 ? 16.146 -5.182 -19.231 1.00 89.88 72 LEU A CA 1
ATOM 569 C C . LEU A 1 72 ? 16.107 -3.729 -18.763 1.00 89.88 72 LEU A C 1
ATOM 571 O O . LEU A 1 72 ? 16.161 -3.419 -17.568 1.00 89.88 72 LEU A O 1
ATOM 575 N N . THR A 1 73 ? 15.890 -2.826 -19.711 1.00 92.19 73 THR A N 1
ATOM 576 C CA . THR A 1 73 ? 15.587 -1.427 -19.416 1.00 92.19 73 THR A CA 1
ATOM 577 C C . THR A 1 73 ? 14.249 -1.306 -18.682 1.00 92.19 73 THR A C 1
ATOM 579 O O . THR A 1 73 ? 13.357 -2.148 -18.803 1.00 92.19 73 THR A O 1
ATOM 582 N N . GLN A 1 74 ? 14.050 -0.211 -17.938 1.00 90.88 74 GLN A N 1
ATOM 583 C CA . GLN A 1 74 ? 12.771 0.032 -17.257 1.00 90.88 74 GLN A CA 1
ATOM 584 C C . GLN A 1 74 ? 11.584 0.038 -18.229 1.00 90.88 74 GLN A C 1
ATOM 586 O O . GLN A 1 74 ? 10.507 -0.430 -17.874 1.00 90.88 74 GLN A O 1
ATOM 591 N N . GLN A 1 75 ? 11.772 0.537 -19.452 1.00 91.50 75 GLN A N 1
ATOM 592 C CA . GLN A 1 75 ? 10.709 0.565 -20.451 1.00 91.50 75 GLN A CA 1
ATOM 593 C C . GLN A 1 75 ? 10.336 -0.847 -20.923 1.00 91.50 75 GLN A C 1
ATOM 595 O O . GLN A 1 75 ? 9.153 -1.155 -21.045 1.00 91.50 75 GLN A O 1
ATOM 600 N N . GLU A 1 76 ? 11.315 -1.727 -21.130 1.00 91.88 76 GLU A N 1
ATOM 601 C CA . GLU A 1 76 ? 11.062 -3.129 -21.485 1.00 91.88 76 GLU A CA 1
ATOM 602 C C . GLU A 1 76 ? 10.367 -3.880 -20.348 1.00 91.88 76 GLU A C 1
ATOM 604 O O . GLU A 1 76 ? 9.417 -4.624 -20.596 1.00 91.88 76 GLU A O 1
ATOM 609 N N . LYS A 1 77 ? 10.757 -3.619 -19.092 1.00 92.62 77 LYS A N 1
ATOM 610 C CA . LYS A 1 77 ? 10.059 -4.160 -17.914 1.00 92.62 77 LYS A CA 1
ATOM 611 C C . LYS A 1 77 ? 8.591 -3.740 -17.890 1.00 92.62 77 LYS A C 1
ATOM 613 O O . LYS A 1 77 ? 7.729 -4.571 -17.631 1.00 92.62 77 LYS A O 1
ATOM 618 N N . VAL A 1 78 ? 8.282 -2.479 -18.203 1.00 92.81 78 VAL A N 1
ATOM 619 C CA . VAL A 1 78 ? 6.894 -1.989 -18.285 1.00 92.81 78 VAL A CA 1
ATOM 620 C C . VAL A 1 78 ? 6.107 -2.733 -19.365 1.00 92.81 78 VAL A C 1
ATOM 622 O O . VAL A 1 78 ? 4.991 -3.172 -19.101 1.00 92.81 78 VAL A O 1
ATOM 625 N N . VAL A 1 79 ? 6.688 -2.929 -20.553 1.00 92.12 79 VAL A N 1
ATOM 626 C CA . VAL A 1 79 ? 6.040 -3.670 -21.652 1.00 92.12 79 VAL A CA 1
ATOM 627 C C . VAL A 1 79 ? 5.738 -5.116 -21.247 1.00 92.12 79 VAL A C 1
ATOM 629 O O . VAL A 1 79 ? 4.650 -5.622 -21.521 1.00 92.12 79 VAL A O 1
ATOM 632 N N . GLN A 1 80 ? 6.659 -5.775 -20.543 1.00 91.62 80 GLN A N 1
ATOM 633 C CA . GLN A 1 80 ? 6.423 -7.117 -20.008 1.00 91.62 80 GLN A CA 1
ATOM 634 C C . GLN A 1 80 ? 5.353 -7.119 -18.906 1.00 91.62 80 GLN A C 1
ATOM 636 O O . GLN A 1 80 ? 4.471 -7.969 -18.892 1.00 91.62 80 GLN A O 1
ATOM 641 N N . LEU A 1 81 ? 5.346 -6.131 -18.013 1.00 91.50 81 LEU A N 1
ATOM 642 C CA . LEU A 1 81 ? 4.307 -6.007 -16.986 1.00 91.50 81 LEU A CA 1
ATOM 643 C C . LEU A 1 81 ? 2.916 -5.764 -17.593 1.00 91.50 81 LEU A C 1
ATOM 645 O O . LEU A 1 81 ? 1.914 -6.235 -17.053 1.00 91.50 81 LEU A O 1
ATOM 649 N N . HIS A 1 82 ? 2.835 -5.083 -18.738 1.00 92.25 82 HIS A N 1
ATOM 650 C CA . HIS A 1 82 ? 1.580 -4.926 -19.477 1.00 92.25 82 HIS A CA 1
ATOM 651 C C . HIS A 1 82 ? 1.051 -6.266 -19.988 1.00 92.25 82 HIS A C 1
ATOM 653 O O . HIS A 1 82 ? -0.151 -6.507 -19.879 1.00 92.25 82 HIS A O 1
ATOM 659 N N . SER A 1 83 ? 1.924 -7.159 -20.472 1.00 89.00 83 SER A N 1
ATOM 660 C CA . SER A 1 83 ? 1.525 -8.511 -20.899 1.00 89.00 83 SER A CA 1
ATOM 661 C C . SER A 1 83 ? 1.046 -9.380 -19.726 1.00 89.00 83 SER A C 1
ATOM 663 O O . SER A 1 83 ? 0.173 -10.227 -19.904 1.00 89.00 83 SER A O 1
ATOM 665 N N . MET A 1 84 ? 1.525 -9.101 -18.508 1.00 88.50 84 MET A N 1
ATOM 666 C CA . MET A 1 84 ? 1.057 -9.715 -17.255 1.00 88.50 84 MET A CA 1
ATOM 667 C C . MET A 1 84 ? -0.250 -9.113 -16.709 1.00 88.50 84 MET A C 1
ATOM 669 O O . MET A 1 84 ? -0.749 -9.566 -15.679 1.00 88.50 84 MET A O 1
ATOM 673 N N . GLY A 1 85 ? -0.817 -8.105 -17.381 1.00 89.00 85 GLY A N 1
ATOM 674 C CA . GLY A 1 85 ? -2.092 -7.487 -17.013 1.00 89.00 85 GLY A CA 1
ATOM 675 C C . GLY A 1 85 ? -1.989 -6.167 -16.244 1.00 89.00 85 GLY A C 1
ATOM 676 O O . GLY A 1 85 ? -3.018 -5.677 -15.783 1.00 89.00 85 GLY A O 1
ATOM 677 N N . TYR A 1 86 ? -0.802 -5.560 -16.123 1.00 90.19 86 TYR A N 1
ATOM 678 C CA . TYR A 1 86 ? -0.596 -4.247 -15.486 1.00 90.19 86 TYR A CA 1
ATOM 679 C C . TYR A 1 86 ? -0.616 -3.086 -16.494 1.00 90.19 86 TYR A C 1
ATOM 681 O O . TYR A 1 86 ? 0.312 -2.283 -16.564 1.00 90.19 86 TYR A O 1
ATOM 689 N N . TYR A 1 87 ? -1.674 -2.984 -17.297 1.00 87.75 87 TYR A N 1
ATOM 690 C CA . TYR A 1 87 ? -1.743 -2.099 -18.472 1.00 87.75 87 TYR A CA 1
ATOM 691 C C . TYR A 1 87 ? -1.644 -0.594 -18.166 1.00 87.75 87 TYR A C 1
ATOM 693 O O . TYR A 1 87 ? -1.248 0.180 -19.034 1.00 87.75 87 TYR A O 1
ATOM 701 N N . THR A 1 88 ? -1.996 -0.145 -16.954 1.00 87.69 88 THR A N 1
ATOM 702 C CA . THR A 1 88 ? -1.880 1.282 -16.581 1.00 87.69 88 THR A CA 1
ATOM 703 C C . THR A 1 88 ? -0.541 1.650 -15.955 1.00 87.69 88 THR A C 1
ATOM 705 O O . THR A 1 88 ? -0.358 2.795 -15.540 1.00 87.69 88 THR A O 1
ATOM 708 N N . LEU A 1 89 ? 0.377 0.695 -15.810 1.00 89.75 89 LEU A N 1
ATOM 709 C CA . LEU A 1 89 ? 1.660 0.939 -15.170 1.00 89.75 89 LEU A CA 1
ATOM 710 C C . LEU A 1 89 ? 2.560 1.749 -16.109 1.00 89.75 89 LEU A C 1
ATOM 712 O O . LEU A 1 89 ? 2.822 1.347 -17.238 1.00 89.75 89 LEU A O 1
ATOM 716 N N . SER A 1 90 ? 3.025 2.908 -15.649 1.00 91.19 90 SER A N 1
ATOM 717 C CA . SER A 1 90 ? 3.975 3.743 -16.387 1.00 91.19 90 SER A CA 1
ATOM 718 C C . SER A 1 90 ? 5.407 3.496 -15.915 1.00 91.19 90 SER A C 1
ATOM 720 O O . SER A 1 90 ? 5.639 3.106 -14.769 1.00 91.19 90 SER A O 1
ATOM 722 N N . GLN A 1 91 ? 6.387 3.825 -16.758 1.00 93.50 91 GLN A N 1
ATOM 723 C CA . GLN A 1 91 ? 7.805 3.804 -16.381 1.00 93.50 91 GLN A CA 1
ATOM 724 C C . GLN A 1 91 ? 8.104 4.702 -15.167 1.00 93.50 91 GLN A C 1
ATOM 726 O O . GLN A 1 91 ? 8.864 4.316 -14.283 1.00 93.50 91 GLN A O 1
ATOM 731 N N . SER A 1 92 ? 7.445 5.860 -15.058 1.00 93.06 92 SER A N 1
ATOM 732 C CA . SER A 1 92 ? 7.569 6.740 -13.887 1.00 93.06 92 SER A CA 1
ATOM 733 C C . SER A 1 92 ? 7.043 6.097 -12.598 1.00 93.06 92 SER A C 1
ATOM 735 O O . SER A 1 92 ? 7.641 6.257 -11.532 1.00 93.06 92 SER A O 1
ATOM 737 N N . THR A 1 93 ? 5.953 5.329 -12.693 1.00 91.69 93 THR A N 1
ATOM 738 C CA . THR A 1 93 ? 5.404 4.569 -11.564 1.00 91.69 93 THR A CA 1
ATOM 739 C C . THR A 1 93 ? 6.374 3.472 -11.149 1.00 91.69 93 THR A C 1
ATOM 741 O O . THR A 1 93 ? 6.655 3.338 -9.964 1.00 91.69 93 THR A O 1
ATOM 744 N N . LEU A 1 94 ? 6.939 2.739 -12.115 1.00 93.88 94 LEU A N 1
ATOM 745 C CA . LEU A 1 94 ? 7.934 1.703 -11.842 1.00 93.88 94 LEU A CA 1
ATOM 746 C C . LEU A 1 94 ? 9.173 2.268 -11.138 1.00 93.88 94 LEU A C 1
ATOM 748 O O . LEU A 1 94 ? 9.610 1.721 -10.134 1.00 93.88 94 LEU A O 1
ATOM 752 N N . SER A 1 95 ? 9.697 3.393 -11.625 1.00 94.31 95 SER A N 1
ATOM 753 C CA . SER A 1 95 ? 10.824 4.088 -10.995 1.00 94.31 95 SER A CA 1
ATOM 754 C C . SER A 1 95 ? 10.517 4.487 -9.546 1.00 94.31 95 SER A C 1
ATOM 756 O O . SER A 1 95 ? 11.336 4.279 -8.654 1.00 94.31 95 SER A O 1
ATOM 758 N N . THR A 1 96 ? 9.302 4.982 -9.287 1.00 93.12 96 THR A N 1
ATOM 759 C CA . THR A 1 96 ? 8.858 5.322 -7.925 1.00 93.12 96 THR A CA 1
ATOM 760 C C . THR A 1 96 ? 8.777 4.084 -7.031 1.00 93.12 96 THR A C 1
ATOM 762 O O . THR A 1 96 ? 9.225 4.132 -5.892 1.00 93.12 96 THR A O 1
ATOM 765 N N . LEU A 1 97 ? 8.245 2.968 -7.544 1.00 93.00 97 LEU A N 1
ATOM 766 C CA . LEU A 1 97 ? 8.162 1.714 -6.790 1.00 93.00 97 LEU A CA 1
ATOM 767 C C . LEU A 1 97 ? 9.546 1.183 -6.415 1.00 93.00 97 LEU A C 1
ATOM 769 O O . LEU A 1 97 ? 9.737 0.814 -5.265 1.00 93.00 97 LEU A O 1
ATOM 773 N N . LEU A 1 98 ? 10.495 1.183 -7.356 1.00 93.56 98 LEU A N 1
ATOM 774 C CA . LEU A 1 98 ? 11.872 0.739 -7.112 1.00 93.56 98 LEU A CA 1
ATOM 775 C C . LEU A 1 98 ? 12.588 1.629 -6.093 1.00 93.56 98 LEU A C 1
ATOM 777 O O . LEU A 1 98 ? 13.316 1.141 -5.240 1.00 93.56 98 LEU A O 1
ATOM 781 N N . ARG A 1 99 ? 12.367 2.947 -6.152 1.00 94.44 99 ARG A N 1
ATOM 782 C CA . ARG A 1 99 ? 12.944 3.873 -5.170 1.00 94.44 99 ARG A CA 1
ATOM 783 C C . ARG A 1 99 ? 12.398 3.628 -3.761 1.00 94.44 99 ARG A C 1
ATOM 785 O O . ARG A 1 99 ? 13.140 3.745 -2.793 1.00 94.44 99 ARG A O 1
ATOM 792 N N . ASP A 1 100 ? 11.111 3.315 -3.656 1.00 92.56 100 ASP A N 1
ATOM 793 C CA . ASP A 1 100 ? 10.419 3.142 -2.379 1.00 92.56 100 ASP A CA 1
ATOM 794 C C . ASP A 1 100 ? 10.356 1.650 -1.953 1.00 92.56 100 ASP A C 1
ATOM 796 O O . ASP A 1 100 ? 9.586 1.293 -1.060 1.00 92.56 100 ASP A O 1
ATOM 800 N N . GLU A 1 101 ? 11.153 0.774 -2.579 1.00 93.56 101 GLU A N 1
ATOM 801 C CA . GLU A 1 101 ? 11.137 -0.688 -2.406 1.00 93.56 101 GLU A CA 1
ATOM 802 C C . GLU A 1 101 ? 11.317 -1.109 -0.943 1.00 93.56 101 GLU A C 1
ATOM 804 O O . GLU A 1 101 ? 10.477 -1.833 -0.403 1.00 93.56 101 GLU A O 1
ATOM 809 N N . ASP A 1 102 ? 12.347 -0.588 -0.274 1.00 92.56 102 ASP A N 1
ATOM 810 C CA . ASP A 1 102 ? 12.639 -0.903 1.130 1.00 92.56 102 ASP A CA 1
ATOM 811 C C . ASP A 1 102 ? 11.487 -0.495 2.055 1.00 92.56 102 ASP A C 1
ATOM 813 O O . ASP A 1 102 ? 11.099 -1.232 2.963 1.00 92.56 102 ASP A O 1
ATOM 817 N N . LEU A 1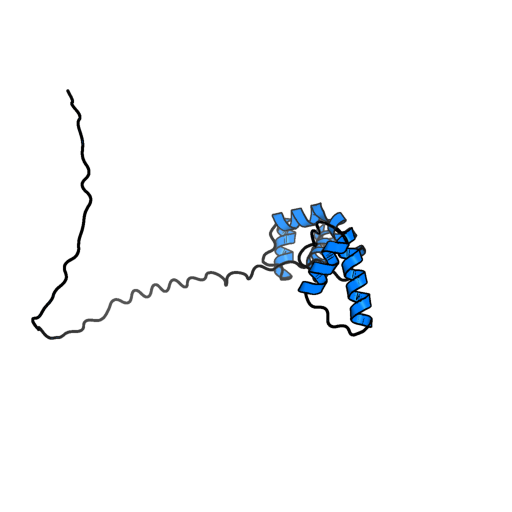 103 ? 10.880 0.667 1.793 1.00 91.19 103 LEU A N 1
ATOM 818 C CA . LEU A 1 103 ? 9.745 1.161 2.568 1.00 91.19 103 LEU A CA 1
ATOM 819 C C . LEU A 1 103 ? 8.500 0.301 2.359 1.00 91.19 103 LEU A C 1
ATOM 821 O O . LEU A 1 103 ? 7.715 0.135 3.297 1.00 91.19 103 LEU A O 1
ATOM 825 N N . LEU A 1 104 ? 8.278 -0.193 1.140 1.00 91.12 104 LEU A N 1
ATOM 826 C CA . LEU A 1 104 ? 7.148 -1.059 0.813 1.00 91.12 104 LEU A CA 1
ATOM 827 C C . LEU A 1 104 ? 7.312 -2.440 1.453 1.00 91.12 104 LEU A C 1
ATOM 829 O O . LEU A 1 104 ? 6.350 -2.917 2.054 1.00 91.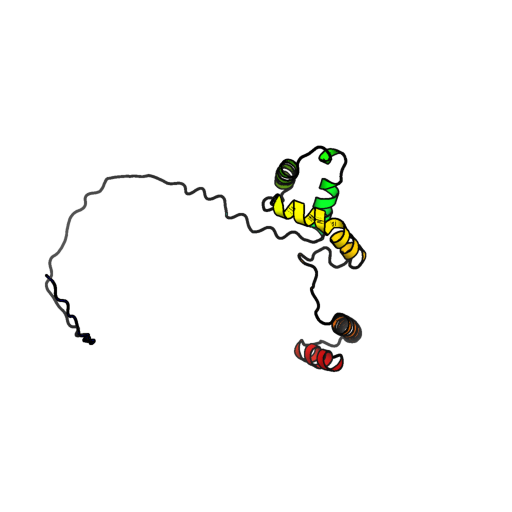12 104 LEU A O 1
ATOM 833 N N . ARG A 1 105 ? 8.514 -3.032 1.401 1.00 93.12 105 ARG A N 1
ATOM 834 C CA . ARG A 1 105 ? 8.803 -4.315 2.061 1.00 93.12 105 ARG A CA 1
ATOM 835 C C . ARG A 1 105 ? 8.684 -4.220 3.577 1.00 93.12 105 ARG A C 1
ATOM 837 O O . ARG A 1 105 ? 7.882 -4.944 4.152 1.00 93.12 105 ARG A O 1
ATOM 844 N N . ALA A 1 106 ? 9.344 -3.243 4.202 1.00 91.44 106 ALA A N 1
ATOM 845 C CA . ALA A 1 106 ? 9.279 -3.059 5.654 1.00 91.44 106 ALA A CA 1
ATOM 846 C C . ALA A 1 106 ? 7.839 -2.879 6.169 1.00 91.44 106 ALA A C 1
ATOM 848 O O . ALA A 1 106 ? 7.493 -3.329 7.257 1.00 91.44 106 ALA A O 1
ATOM 849 N N . TYR A 1 107 ? 6.976 -2.229 5.384 1.00 89.69 107 TYR A N 1
ATOM 850 C CA . TYR A 1 107 ? 5.570 -2.070 5.747 1.00 89.69 107 TYR A CA 1
ATOM 851 C C . TYR A 1 107 ? 4.735 -3.329 5.536 1.00 89.69 107 TYR A C 1
ATOM 853 O O . TYR A 1 107 ? 3.841 -3.588 6.335 1.00 89.69 107 TYR A O 1
ATOM 861 N N . ALA A 1 108 ? 5.003 -4.098 4.482 1.00 89.94 108 ALA A N 1
ATOM 862 C CA . ALA A 1 108 ? 4.343 -5.380 4.275 1.00 89.94 108 ALA A CA 1
ATOM 863 C C . ALA A 1 108 ? 4.707 -6.385 5.378 1.00 89.94 108 ALA A C 1
ATOM 865 O O . ALA A 1 108 ? 3.829 -7.107 5.843 1.00 89.94 108 ALA A O 1
ATOM 866 N N . ASP A 1 109 ? 5.960 -6.365 5.838 1.00 90.12 109 ASP A N 1
ATOM 867 C CA . ASP A 1 109 ? 6.435 -7.201 6.942 1.00 90.12 109 ASP A CA 1
ATOM 868 C C . ASP A 1 109 ? 5.814 -6.784 8.284 1.00 90.12 109 ASP A C 1
ATOM 870 O O . ASP A 1 109 ? 5.428 -7.634 9.082 1.00 90.12 109 ASP A O 1
ATOM 874 N N . ALA A 1 110 ? 5.675 -5.475 8.526 1.00 87.50 110 ALA A N 1
ATOM 875 C CA . ALA A 1 110 ? 5.042 -4.953 9.738 1.00 87.50 110 ALA A CA 1
ATOM 876 C C . ALA A 1 110 ? 3.515 -5.161 9.771 1.00 87.50 110 ALA A C 1
ATOM 878 O O . ALA A 1 110 ? 2.943 -5.252 10.855 1.00 87.50 110 ALA A O 1
ATOM 879 N N . HIS A 1 111 ? 2.864 -5.211 8.603 1.00 86.50 111 HIS A N 1
ATOM 880 C CA . HIS A 1 111 ? 1.405 -5.262 8.464 1.00 86.50 111 HIS A CA 1
ATOM 881 C C . HIS A 1 111 ? 0.948 -6.231 7.357 1.00 86.50 111 HIS A C 1
ATOM 883 O O . HIS A 1 111 ? 0.450 -5.793 6.306 1.00 86.50 111 HIS A O 1
ATOM 889 N N . PRO A 1 112 ? 1.084 -7.553 7.559 1.00 87.12 112 PRO A N 1
ATOM 890 C CA . PRO A 1 112 ? 0.688 -8.555 6.567 1.00 87.12 112 PRO A CA 1
ATOM 891 C C . PRO A 1 112 ? -0.813 -8.509 6.221 1.00 87.12 112 PRO A C 1
ATOM 893 O O . PRO A 1 112 ? -1.216 -8.858 5.110 1.00 87.12 112 PRO A O 1
ATOM 896 N N . GLU A 1 113 ? -1.661 -8.023 7.127 1.00 86.06 113 GLU A N 1
ATOM 897 C CA . GLU A 1 113 ? -3.097 -7.829 6.914 1.00 86.06 113 GLU A CA 1
ATOM 898 C C . GLU A 1 113 ? -3.414 -6.747 5.864 1.00 86.06 113 GLU A C 1
ATOM 900 O O . GLU A 1 113 ? -4.457 -6.794 5.203 1.00 86.06 113 GLU A O 1
ATOM 905 N N . HIS A 1 114 ? -2.496 -5.802 5.632 1.00 87.19 114 HIS A N 1
ATOM 906 C CA . HIS A 1 114 ? -2.694 -4.655 4.742 1.00 87.19 114 HIS A CA 1
ATOM 907 C C . HIS A 1 114 ? -2.293 -4.911 3.280 1.00 87.19 114 HIS A C 1
ATOM 909 O O . HIS A 1 114 ? -2.317 -3.990 2.458 1.00 87.19 114 HIS A O 1
ATOM 915 N N . LEU A 1 115 ? -1.992 -6.156 2.894 1.00 88.88 115 LEU A N 1
ATOM 916 C CA . LEU A 1 115 ? -1.589 -6.497 1.520 1.00 88.88 115 LEU A CA 1
ATOM 917 C C . LEU A 1 115 ? -2.641 -6.144 0.452 1.00 88.88 115 LEU A C 1
ATOM 919 O O . LEU A 1 115 ? -2.304 -5.776 -0.677 1.00 88.88 115 LEU A O 1
ATOM 923 N N . HIS A 1 116 ? -3.919 -6.207 0.820 1.00 88.44 116 HIS A N 1
ATOM 924 C CA . HIS A 1 116 ? -5.041 -5.848 -0.046 1.00 88.44 116 HIS A CA 1
ATOM 925 C C . HIS A 1 116 ? -5.212 -4.324 -0.209 1.00 88.44 116 HIS A C 1
ATOM 927 O O . HIS A 1 116 ? -5.932 -3.862 -1.101 1.00 88.44 116 HIS A O 1
ATOM 933 N N . MET A 1 117 ? -4.560 -3.518 0.635 1.00 87.31 117 MET A N 1
ATOM 934 C CA . MET A 1 117 ? -4.692 -2.067 0.609 1.00 87.31 117 MET A CA 1
ATOM 935 C C . MET A 1 117 ? -3.900 -1.456 -0.545 1.00 87.31 117 MET A C 1
ATOM 937 O O . MET A 1 117 ? -2.775 -1.837 -0.859 1.00 87.31 117 MET A O 1
ATOM 941 N N . LYS A 1 118 ? -4.478 -0.433 -1.175 1.00 87.88 118 LYS A N 1
ATOM 942 C CA . LYS A 1 118 ? -3.842 0.305 -2.283 1.00 87.88 118 LYS A CA 1
ATOM 943 C C . LYS A 1 118 ? -2.783 1.292 -1.799 1.00 87.88 118 LYS A C 1
ATOM 945 O O . LYS A 1 118 ? -1.822 1.597 -2.509 1.00 87.88 118 LYS A O 1
ATOM 950 N N . ARG A 1 119 ? -2.986 1.857 -0.611 1.00 82.38 119 ARG A N 1
ATOM 951 C CA . ARG A 1 119 ? -2.153 2.907 -0.021 1.00 82.38 119 ARG A CA 1
ATOM 952 C C . ARG A 1 119 ? -1.933 2.593 1.446 1.00 82.38 119 ARG A C 1
ATOM 954 O O . ARG A 1 119 ? -2.840 2.083 2.095 1.00 82.38 119 ARG A O 1
ATOM 961 N N . ARG A 1 120 ? -0.752 2.956 1.941 1.00 81.81 120 ARG A N 1
ATOM 962 C CA . ARG A 1 120 ? -0.486 3.016 3.374 1.00 81.81 120 ARG A CA 1
ATOM 963 C C . ARG A 1 120 ? -1.419 4.067 3.996 1.00 81.81 120 ARG A C 1
ATOM 965 O O . ARG A 1 120 ? -1.464 5.181 3.463 1.00 81.81 120 ARG A O 1
ATOM 972 N N . PRO A 1 121 ? -2.152 3.748 5.071 1.00 77.88 121 PRO A N 1
ATOM 973 C CA . PRO A 1 121 ? -2.866 4.747 5.852 1.00 77.88 121 PRO A CA 1
ATOM 974 C C . PRO A 1 121 ? -1.868 5.764 6.407 1.00 77.88 121 PRO A C 1
ATOM 976 O O . PRO A 1 121 ? -0.877 5.390 7.031 1.00 77.88 121 PRO A O 1
ATOM 979 N N . ILE A 1 122 ? -2.102 7.049 6.151 1.00 77.94 122 ILE A N 1
ATOM 980 C CA . ILE A 1 122 ? -1.371 8.123 6.826 1.00 77.94 122 ILE A CA 1
ATOM 981 C C . ILE A 1 122 ? -2.244 8.536 8.001 1.00 77.94 122 ILE A C 1
ATOM 983 O O . ILE A 1 122 ? -3.212 9.276 7.833 1.00 77.94 122 ILE A O 1
ATOM 987 N N . VAL A 1 123 ? -1.919 7.997 9.168 1.00 80.50 123 VAL A N 1
ATOM 988 C CA . VAL A 1 123 ? -2.615 8.288 10.419 1.00 80.50 123 VAL A CA 1
ATOM 989 C C . VAL A 1 123 ? -1.937 9.480 11.084 1.00 80.50 123 VAL A C 1
ATOM 991 O O . VAL A 1 123 ? -0.721 9.482 11.256 1.00 80.50 123 VAL A O 1
ATOM 994 N N . GLN A 1 124 ? -2.710 10.505 11.449 1.00 84.38 124 GLN A N 1
ATOM 995 C CA . GLN A 1 124 ? -2.168 11.700 12.110 1.00 84.38 124 GLN A CA 1
ATOM 996 C C . GLN A 1 124 ? -1.756 11.429 13.564 1.00 84.38 124 GLN A C 1
ATOM 998 O O . GLN A 1 124 ? -0.776 11.995 14.039 1.00 84.38 124 GLN A O 1
ATOM 1003 N N . LEU A 1 125 ? -2.491 10.555 14.258 1.00 86.94 125 LEU A N 1
ATOM 1004 C CA . LEU A 1 125 ? -2.291 10.214 15.667 1.00 86.94 125 LEU A CA 1
ATOM 1005 C C . LEU A 1 125 ? -2.230 8.685 15.830 1.00 86.94 125 LEU A C 1
ATOM 1007 O O . LEU A 1 125 ? -3.225 8.068 16.209 1.00 86.94 125 LEU A O 1
ATOM 1011 N N . PRO A 1 126 ? -1.083 8.047 15.525 1.00 85.44 126 PRO A N 1
ATOM 1012 C CA . PRO A 1 126 ? -0.970 6.586 15.531 1.00 85.44 126 PRO A CA 1
ATOM 1013 C C . PRO A 1 126 ? -1.216 5.971 16.916 1.00 85.44 126 PRO A C 1
ATOM 1015 O O . PRO A 1 126 ? -1.785 4.890 17.009 1.00 85.44 126 P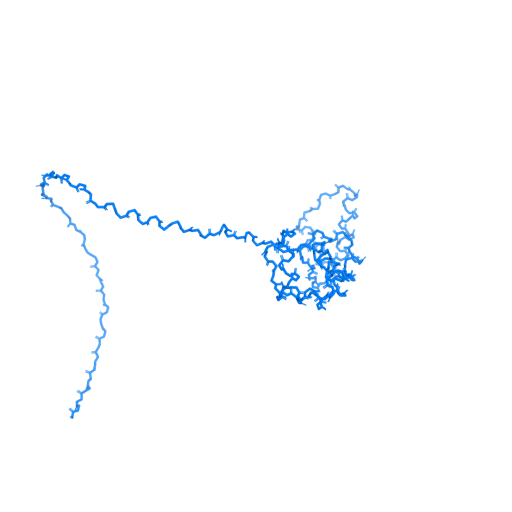RO A O 1
ATOM 1018 N N . HIS A 1 127 ? -0.845 6.680 17.989 1.00 86.88 127 HIS A N 1
ATOM 1019 C CA . HIS A 1 127 ? -1.144 6.288 19.376 1.00 86.88 127 HIS A CA 1
ATOM 1020 C C . HIS A 1 127 ? -2.659 6.180 19.614 1.00 86.88 127 HIS A C 1
ATOM 1022 O O . HIS A 1 127 ? -3.138 5.156 20.096 1.00 86.88 127 HIS A O 1
ATOM 1028 N N . VAL A 1 128 ? -3.413 7.204 19.201 1.00 90.00 128 VAL A N 1
ATOM 1029 C CA . VAL A 1 128 ? -4.869 7.253 19.383 1.00 90.00 128 VAL A CA 1
ATOM 1030 C C . VAL A 1 128 ? -5.544 6.148 18.581 1.00 90.00 128 VAL A C 1
ATOM 1032 O O . VAL A 1 128 ? -6.421 5.469 19.104 1.00 90.00 128 VAL A O 1
ATOM 1035 N N . GLU A 1 129 ? -5.122 5.927 17.333 1.00 90.00 129 GLU A N 1
ATOM 1036 C CA . GLU A 1 129 ? -5.685 4.858 16.502 1.00 90.00 129 GLU A CA 1
ATOM 1037 C C . GLU A 1 129 ? -5.403 3.468 17.085 1.00 90.00 129 GLU A C 1
ATOM 1039 O O . GLU A 1 129 ? -6.307 2.636 17.109 1.00 90.00 129 GLU A O 1
ATOM 1044 N N . ALA A 1 130 ? -4.205 3.231 17.632 1.00 88.25 130 ALA A N 1
ATOM 1045 C CA . ALA A 1 130 ? -3.868 1.970 18.292 1.00 88.25 130 ALA A CA 1
ATOM 1046 C C . ALA A 1 130 ? -4.717 1.725 19.553 1.00 88.25 130 ALA A C 1
ATOM 1048 O O . ALA A 1 130 ? -5.317 0.657 19.686 1.00 88.25 130 ALA A O 1
ATOM 1049 N N . ALA A 1 131 ? -4.828 2.721 20.440 1.00 91.56 131 ALA A N 1
ATOM 1050 C CA . ALA A 1 131 ? -5.645 2.626 21.654 1.00 91.56 131 ALA A CA 1
ATOM 1051 C C . ALA A 1 131 ? -7.135 2.428 21.328 1.00 91.56 131 ALA A C 1
ATOM 1053 O O . ALA A 1 131 ? -7.834 1.633 21.962 1.00 91.56 131 ALA A O 1
ATOM 1054 N N . LEU A 1 132 ? -7.625 3.124 20.300 1.00 93.06 132 LEU A N 1
ATOM 1055 C CA . LEU A 1 132 ? -8.999 2.995 19.834 1.00 93.06 132 LEU A CA 1
ATOM 1056 C C . LEU A 1 132 ? -9.256 1.624 19.203 1.00 93.06 132 LEU A C 1
ATOM 1058 O O . LEU A 1 132 ? -10.300 1.031 19.461 1.00 93.06 132 LEU A O 1
ATOM 1062 N N . HIS A 1 133 ? -8.316 1.106 18.412 1.00 90.81 133 HIS A N 1
ATOM 1063 C CA . HIS A 1 133 ? -8.407 -0.223 17.813 1.00 90.81 133 HIS A CA 1
ATOM 1064 C C . HIS A 1 133 ? -8.465 -1.319 18.885 1.00 90.81 133 HIS A C 1
ATOM 1066 O O . HIS A 1 133 ? -9.347 -2.175 18.832 1.00 90.81 133 HIS A O 1
ATOM 1072 N N . GLU A 1 134 ? -7.599 -1.255 19.902 1.00 91.31 134 GLU A N 1
ATOM 1073 C CA . GLU A 1 134 ? -7.633 -2.188 21.034 1.00 91.31 134 GLU A CA 1
ATOM 1074 C C . GLU A 1 134 ? -8.978 -2.127 21.773 1.00 91.31 134 GLU A C 1
ATOM 1076 O O . GLU A 1 134 ? -9.605 -3.157 22.030 1.00 91.31 134 GLU A O 1
ATOM 1081 N N . TRP A 1 135 ? -9.474 -0.919 22.051 1.00 93.31 135 TRP A N 1
ATOM 1082 C CA . TRP A 1 135 ? -10.777 -0.736 22.686 1.00 93.31 135 TRP A CA 1
ATOM 1083 C C . TRP A 1 135 ? -11.932 -1.286 21.833 1.00 93.31 135 TRP A C 1
ATOM 1085 O O . TRP A 1 135 ? -12.852 -1.904 22.372 1.00 93.31 135 TRP A O 1
ATOM 1095 N N . ILE A 1 136 ? -11.891 -1.111 20.506 1.00 92.50 136 ILE A N 1
ATOM 1096 C CA . ILE A 1 136 ? -12.895 -1.664 19.585 1.00 92.50 136 ILE A CA 1
ATOM 1097 C C . ILE A 1 136 ? -12.908 -3.193 19.655 1.00 92.50 136 ILE A C 1
ATOM 1099 O O . ILE A 1 136 ? -13.989 -3.770 19.780 1.00 92.50 136 ILE A O 1
ATOM 1103 N N . LEU A 1 137 ? -11.736 -3.835 19.618 1.00 90.62 137 LEU A N 1
ATOM 1104 C CA . LEU A 1 137 ? -11.620 -5.293 19.712 1.00 90.62 137 LEU A CA 1
ATOM 1105 C C . LEU A 1 137 ? -12.220 -5.814 21.025 1.00 90.62 137 LEU A C 1
ATOM 1107 O O . LEU A 1 137 ? -13.091 -6.680 20.996 1.00 90.62 137 LEU A O 1
ATOM 1111 N N . GLN A 1 138 ? -11.874 -5.199 22.161 1.00 91.44 138 GLN A N 1
ATOM 1112 C CA . GLN A 1 138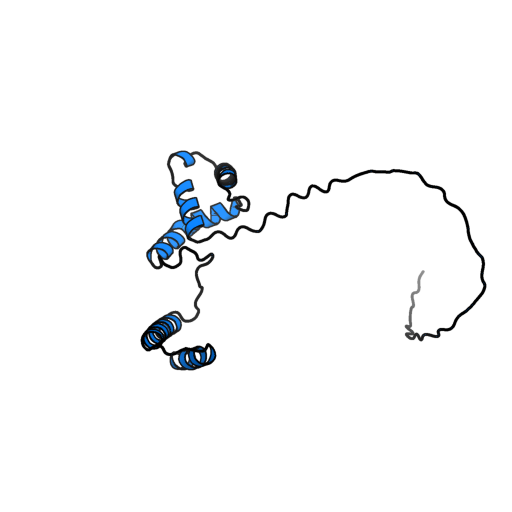 ? -12.428 -5.575 23.470 1.00 91.44 138 GLN A CA 1
ATOM 1113 C C . GLN A 1 138 ? -13.964 -5.488 23.512 1.00 91.44 138 GLN A C 1
ATOM 1115 O O . GLN A 1 138 ? -14.636 -6.322 24.118 1.00 91.44 138 GLN A O 1
ATOM 1120 N N . LYS A 1 139 ? -14.555 -4.467 22.879 1.00 91.00 139 LYS A N 1
ATOM 1121 C CA . LYS A 1 139 ? -16.016 -4.287 22.848 1.00 91.00 139 LYS A CA 1
ATOM 1122 C C . LYS A 1 139 ? -16.709 -5.245 21.885 1.00 91.00 139 LYS A C 1
ATOM 1124 O O . LYS A 1 139 ? -17.824 -5.678 22.183 1.00 91.00 139 LYS A O 1
ATOM 1129 N N . GLN A 1 140 ? -16.068 -5.574 20.765 1.00 89.44 140 GLN A N 1
ATOM 1130 C CA . GLN A 1 140 ? -16.563 -6.586 19.833 1.00 89.44 140 GLN A CA 1
ATOM 1131 C C . GLN A 1 140 ? -16.564 -7.978 20.468 1.00 89.44 140 GLN A C 1
ATOM 1133 O O . GLN A 1 140 ? -17.556 -8.690 20.318 1.00 89.44 140 GLN A O 1
ATOM 1138 N N . ASP A 1 141 ? -15.540 -8.316 21.254 1.00 88.38 141 ASP A N 1
ATOM 1139 C CA . ASP A 1 141 ? -15.480 -9.575 22.008 1.00 88.38 141 ASP A CA 1
ATOM 1140 C C . ASP A 1 141 ? -16.628 -9.702 23.023 1.00 88.38 141 ASP A C 1
ATOM 1142 O O . ASP A 1 141 ? -17.139 -10.792 23.274 1.00 88.38 141 ASP A O 1
ATOM 1146 N N . TRP A 1 142 ? -17.102 -8.580 23.571 1.00 89.50 142 TRP A N 1
ATOM 1147 C CA . TRP A 1 142 ? -18.280 -8.537 24.448 1.00 89.50 142 TRP A CA 1
ATOM 1148 C C . TRP A 1 142 ? -19.616 -8.506 23.693 1.00 89.50 142 TRP A C 1
ATOM 1150 O O . TRP A 1 142 ? -20.672 -8.385 24.313 1.00 89.50 142 TRP A O 1
ATOM 1160 N N . GLY A 1 143 ? -19.595 -8.589 22.360 1.00 87.38 143 GLY A N 1
ATOM 1161 C CA . GLY A 1 143 ? -20.788 -8.550 21.515 1.00 87.38 143 GLY A CA 1
ATOM 1162 C C . GLY A 1 143 ? -21.476 -7.182 21.469 1.00 87.38 143 GLY A C 1
ATOM 1163 O O . GLY A 1 143 ? -22.635 -7.087 21.059 1.00 87.38 143 GLY A O 1
ATOM 1164 N N . ILE A 1 144 ? -20.796 -6.109 21.890 1.00 86.62 144 ILE A N 1
ATOM 1165 C CA . ILE A 1 144 ? -21.367 -4.761 21.894 1.00 86.62 144 ILE A CA 1
ATOM 1166 C C . ILE A 1 144 ? -21.291 -4.190 20.480 1.00 86.62 144 ILE A C 1
ATOM 1168 O O . ILE A 1 144 ? -20.220 -4.049 19.889 1.00 86.62 144 ILE A O 1
ATOM 1172 N N . ARG A 1 145 ? -22.445 -3.792 19.940 1.00 86.69 145 ARG A N 1
ATOM 1173 C CA . ARG A 1 145 ? -22.507 -3.101 18.653 1.00 86.69 145 ARG A CA 1
ATOM 1174 C C . ARG A 1 145 ? -22.035 -1.657 18.817 1.00 86.69 145 ARG A C 1
ATOM 1176 O O . ARG A 1 145 ? -22.772 -0.810 19.312 1.00 86.69 145 ARG A O 1
ATOM 1183 N N . LEU A 1 146 ? -20.817 -1.382 18.367 1.00 89.19 146 LEU A N 1
ATOM 1184 C CA . LEU A 1 146 ? -20.262 -0.033 18.341 1.00 89.19 146 LEU A CA 1
ATOM 1185 C C . LEU A 1 146 ? -20.820 0.769 17.160 1.00 89.19 146 LEU A C 1
ATOM 1187 O O . LEU A 1 146 ? -20.845 0.299 16.021 1.00 89.19 146 LEU A O 1
ATOM 1191 N N . THR A 1 147 ? -21.259 1.995 17.434 1.00 91.56 147 THR A N 1
ATOM 1192 C CA . THR A 1 147 ? -21.619 2.989 16.417 1.00 91.56 147 THR A CA 1
ATOM 1193 C C . THR A 1 147 ? -20.458 3.955 16.191 1.00 91.56 147 THR A C 1
ATOM 1195 O O . THR A 1 147 ? -19.630 4.175 17.073 1.00 91.56 147 THR A O 1
ATOM 1198 N N . GLY A 1 148 ? -20.397 4.563 15.003 1.00 91.00 148 GLY A N 1
ATOM 1199 C CA . GLY A 1 148 ? -19.338 5.522 14.671 1.00 91.00 148 GLY A CA 1
ATOM 1200 C C . GLY A 1 148 ? -19.318 6.758 15.577 1.00 91.00 148 GLY A C 1
ATOM 1201 O O . GLY A 1 148 ? -18.255 7.329 15.801 1.00 91.00 148 GLY A O 1
ATOM 1202 N N . ASP A 1 149 ? -20.465 7.158 16.129 1.00 91.75 149 ASP A N 1
ATOM 1203 C CA . ASP A 1 149 ? -20.555 8.277 17.077 1.00 91.75 149 ASP A CA 1
ATOM 1204 C C . ASP A 1 149 ? -19.848 7.951 18.392 1.00 91.75 149 ASP A C 1
ATOM 1206 O O . ASP A 1 149 ? -19.035 8.741 18.861 1.00 91.75 149 ASP A O 1
ATOM 1210 N N . LEU A 1 150 ? -20.066 6.741 18.912 1.00 91.94 150 LEU A N 1
ATOM 1211 C CA . LEU A 1 150 ? -19.424 6.266 20.134 1.00 91.94 150 LEU A CA 1
ATOM 1212 C C . LEU A 1 150 ? -17.906 6.111 19.957 1.00 91.94 150 LEU A C 1
ATOM 1214 O O . LEU A 1 150 ? -17.136 6.434 20.855 1.00 91.94 150 LEU A O 1
ATOM 1218 N N . ILE A 1 151 ? -17.464 5.646 18.784 1.00 92.75 151 ILE A N 1
ATOM 1219 C CA . ILE A 1 151 ? -16.035 5.554 18.447 1.00 92.75 151 ILE A CA 1
ATOM 1220 C C . ILE A 1 151 ? -15.404 6.954 18.402 1.00 92.75 151 ILE A C 1
ATOM 1222 O O . ILE A 1 151 ? -14.297 7.139 18.900 1.00 92.75 151 ILE A O 1
ATOM 1226 N N . ARG A 1 152 ? -16.105 7.949 17.840 1.00 92.25 152 ARG A N 1
ATOM 1227 C CA . ARG A 1 152 ? -15.629 9.342 17.794 1.00 92.25 152 ARG A CA 1
ATOM 1228 C C . ARG A 1 152 ? -15.542 9.973 19.177 1.00 92.25 152 ARG A C 1
ATOM 1230 O O . ARG A 1 152 ? -14.547 10.632 19.455 1.00 92.25 152 ARG A O 1
ATOM 1237 N N . GLU A 1 153 ? -16.550 9.768 20.019 1.00 92.94 153 GLU A N 1
ATOM 1238 C CA . GLU A 1 153 ? -16.537 10.225 21.411 1.00 92.94 153 GLU A CA 1
ATOM 1239 C C . GLU A 1 153 ? -15.365 9.592 22.167 1.00 92.94 153 GLU A C 1
ATOM 1241 O O . GLU A 1 153 ? -14.542 10.300 22.736 1.00 92.94 153 GLU A O 1
ATOM 1246 N N . LYS A 1 154 ? -15.187 8.270 22.050 1.00 92.38 154 LYS A N 1
ATOM 1247 C CA . LYS A 1 154 ? -14.069 7.574 22.695 1.00 92.38 154 LYS A CA 1
ATOM 1248 C C . LYS A 1 154 ? -12.702 8.037 22.193 1.00 92.38 154 LYS A C 1
ATOM 1250 O O . LYS A 1 154 ? -11.763 8.111 22.978 1.00 92.38 154 LYS A O 1
ATOM 1255 N N . ALA A 1 155 ? -12.577 8.351 20.906 1.00 90.94 155 ALA A N 1
ATOM 1256 C CA . ALA A 1 155 ? -11.334 8.869 20.345 1.00 90.94 155 ALA A CA 1
ATOM 1257 C C . ALA A 1 155 ? -10.937 10.225 20.956 1.00 90.94 155 ALA A C 1
ATOM 1259 O O . ALA A 1 155 ? -9.745 10.493 21.079 1.00 90.94 155 ALA A O 1
ATOM 1260 N N . GLN A 1 156 ? -11.904 11.057 21.366 1.00 91.31 156 GLN A N 1
ATOM 1261 C CA . GLN A 1 156 ? -11.618 12.328 22.042 1.00 91.31 156 GLN A CA 1
ATOM 1262 C C . GLN A 1 156 ? -11.013 12.122 23.432 1.00 91.31 156 GLN A C 1
ATOM 1264 O O . GLN A 1 156 ? -10.177 12.922 23.829 1.00 91.31 156 GLN A O 1
ATOM 1269 N N . ASP A 1 157 ? -11.358 11.036 24.129 1.00 90.88 157 ASP A N 1
ATOM 1270 C CA . ASP A 1 157 ? -10.771 10.716 25.438 1.00 90.88 157 ASP A CA 1
ATOM 1271 C C . ASP A 1 157 ? -9.277 10.346 25.365 1.00 90.88 157 ASP A C 1
ATOM 1273 O O . ASP A 1 157 ? -8.591 10.352 26.386 1.00 90.88 157 ASP A O 1
ATOM 1277 N N . PHE A 1 158 ? -8.782 9.941 24.189 1.00 87.69 158 PHE A N 1
ATOM 1278 C CA . PHE A 1 158 ? -7.395 9.503 23.983 1.00 87.69 158 PHE A CA 1
ATOM 1279 C C . PHE A 1 158 ? -6.466 10.609 23.449 1.00 87.69 158 PHE A C 1
ATOM 1281 O O . PHE A 1 158 ? -5.248 10.392 23.394 1.00 87.69 158 PHE A O 1
ATOM 1288 N N . CYS A 1 159 ? -7.034 11.746 23.033 1.00 79.88 159 CYS A N 1
ATOM 1289 C CA . CYS A 1 159 ? -6.322 12.942 22.573 1.00 79.88 159 CYS A CA 1
ATOM 1290 C C . CYS A 1 159 ? -5.941 13.842 23.752 1.00 79.88 159 CYS A C 1
ATOM 1292 O O . CYS A 1 159 ? -4.795 14.343 23.736 1.00 79.88 159 CYS A O 1
#

Foldseek 3Di:
DDDDDDDDDDDDDDDDDDDDDDDDDDDDDDDDDDPPPPPPVPPPPPPPQDQQFLLNLLVLVVQCPDPVNVPPDLVVSLVVVVVVPNVNDDSVNSVVSNVCVVVSVVVCVVCVVRRRPSDDDPDPCVQLVVVLVVVVVVCVVVVHDDDPVNSVVSSVVRD

pLDDT: mean 75.55, std 21.88, range [32.41, 94.44]

InterPro domains:
  IPR006600 HTH CenpB-type DNA-binding domain [PF03221] (126-158)
  IPR006600 HTH CenpB-type DNA-binding domain [PS51253] (116-159)
  IPR009057 Homedomain-like superfamily [SSF46689] (122-158)

Sequence (159 aa):
MAPSSSPFLFNNTPFQVYRPPGQGSAVRRRQKESQLRSQTNTHAPYSLRQNLTMHDKLKILDYCGGDSTKDLTQQEKVVQLHSMGYYTLSQSTLSTLLRDEDLLRAYADAHPEHLHMKRRPIVQLPHVEAALHEWILQKQDWGIRLTGDLIREKAQDFC

Radius of gyration: 32.96 Å; Cα contacts (8 Å, |Δi|>4): 73; chains: 1; bounding box: 71×77×77 Å

Organism: Thanatephorus cucumeris (strain AG1-IB / isolate 7/3/14) (NCBI:txid1108050)

Solvent-accessible surface area (backbone atoms only — not comparable to full-atom values): 10579 Å² total; per-residue (Å²): 135,86,82,90,80,84,89,84,89,79,90,82,86,84,90,88,87,91,87,92,88,86,90,84,84,84,88,84,90,82,88,86,82,88,80,82,72,77,73,75,77,77,69,69,75,78,73,72,83,70,77,58,25,43,48,52,49,50,54,52,48,54,53,59,70,32,78,92,36,64,87,50,52,66,64,56,50,36,57,53,39,32,77,77,68,44,71,76,60,44,54,71,55,50,54,50,49,64,73,42,38,68,63,53,50,56,46,44,73,74,37,66,86,50,35,79,35,64,63,84,85,86,66,93,52,61,67,43,52,52,55,47,50,55,53,50,51,59,37,50,76,70,68,50,86,81,50,73,66,60,53,53,55,54,49,59,77,62,108

Mean predicted aligned error: 16.8 Å